Protein AF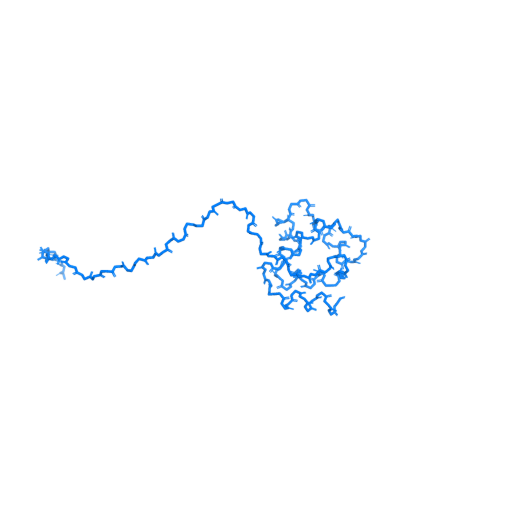-M0HX89-F1 (afdb_monomer)

Secondary structure (DSSP, 8-state):
-----------------------------S--PPPPPS--TTT--HHHHHHHHHHTT--HHHHHHHSTT--HHHHHHHHTTSSPPPHHHHHHHHHHHHTTS-HHHHHHHHH--

Sequence (113 aa):
MTAVSGKEKRSVAGPPTLITGDRKAVPMSEQGGDPLPDVDIADVSPMAWRLLRVAAGYNQRAVERAVDDLMQAHISMLESGSRGLSRSRRRALLALYAAELDDEQVRTLVEQF

Structure (mmCIF, N/CA/C/O backbone):
data_AF-M0HX89-F1
#
_entry.id   AF-M0HX89-F1
#
loop_
_atom_site.group_PDB
_atom_site.id
_atom_site.type_symbol
_atom_site.label_atom_id
_atom_site.label_alt_id
_atom_site.label_comp_id
_atom_site.label_asym_id
_atom_site.label_entity_id
_atom_site.label_seq_id
_atom_site.pdbx_PDB_ins_code
_atom_site.Cartn_x
_atom_site.Cartn_y
_atom_site.Cartn_z
_atom_site.occupancy
_atom_site.B_iso_or_equiv
_atom_site.auth_seq_id
_atom_site.auth_comp_id
_atom_site.auth_asym_id
_atom_site.auth_atom_id
_atom_site.pdbx_PDB_model_num
ATOM 1 N N . MET A 1 1 ? 4.461 -36.144 58.535 1.00 37.16 1 MET A N 1
ATOM 2 C CA . MET A 1 1 ? 4.883 -37.429 57.935 1.00 37.16 1 MET A CA 1
ATOM 3 C C . MET A 1 1 ? 3.613 -38.136 57.468 1.00 37.16 1 MET A C 1
ATOM 5 O O . MET A 1 1 ? 2.807 -38.468 58.317 1.00 37.16 1 MET A O 1
ATOM 9 N N . THR A 1 2 ? 3.186 -37.972 56.214 1.00 37.66 2 THR A N 1
ATOM 10 C CA . THR A 1 2 ? 3.556 -38.747 55.002 1.00 37.66 2 THR A CA 1
ATOM 11 C C . THR A 1 2 ? 2.560 -39.884 54.723 1.00 37.66 2 THR A C 1
ATOM 13 O O . THR A 1 2 ? 2.635 -40.894 55.402 1.00 37.66 2 THR A O 1
ATOM 16 N N . ALA A 1 3 ? 1.715 -39.661 53.694 1.00 43.88 3 ALA A N 1
ATOM 17 C CA . ALA A 1 3 ? 1.209 -40.568 52.633 1.00 43.88 3 ALA A CA 1
ATOM 18 C C . ALA A 1 3 ? 0.519 -41.914 53.038 1.00 43.88 3 ALA A C 1
ATOM 20 O O . ALA A 1 3 ? 0.725 -42.412 54.12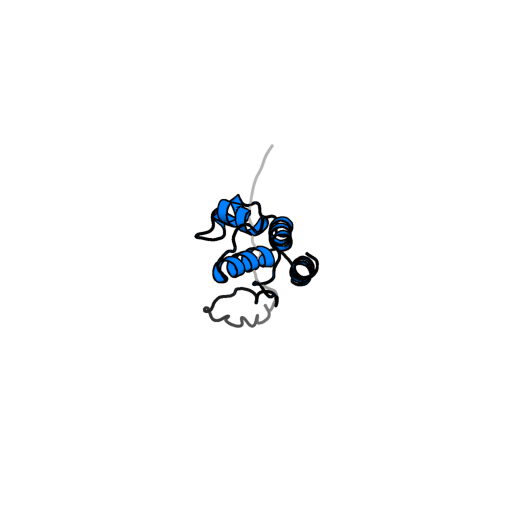6 1.00 43.88 3 ALA A O 1
ATOM 21 N N . VAL A 1 4 ? -0.319 -42.614 52.256 1.00 42.03 4 VAL A N 1
ATOM 22 C CA . VAL A 1 4 ? -0.641 -42.606 50.820 1.00 42.03 4 VAL A CA 1
ATOM 23 C C . VAL A 1 4 ? -1.880 -43.509 50.551 1.00 42.03 4 VAL A C 1
ATOM 25 O O . VAL A 1 4 ? -2.089 -44.478 51.268 1.00 42.03 4 VAL A O 1
ATOM 28 N N . SER A 1 5 ? -2.604 -43.212 49.461 1.00 43.97 5 SER A N 1
ATOM 29 C CA . SER A 1 5 ? -3.273 -44.104 48.476 1.00 43.97 5 SER A CA 1
ATOM 30 C C . SER A 1 5 ? -4.340 -45.152 48.853 1.00 43.97 5 SER A C 1
ATOM 32 O O . SER A 1 5 ? -4.112 -46.025 49.683 1.00 43.97 5 SER A O 1
ATOM 34 N N . GLY A 1 6 ? -5.430 -45.196 48.058 1.00 42.75 6 GLY A N 1
ATOM 35 C CA . GLY A 1 6 ? -6.204 -46.439 47.885 1.00 42.75 6 GLY A CA 1
ATOM 36 C C . GLY A 1 6 ? -7.620 -46.417 47.268 1.00 42.75 6 GLY A C 1
ATOM 37 O O . GLY A 1 6 ? -8.528 -46.945 47.886 1.00 42.75 6 GLY A O 1
ATOM 38 N N . LYS A 1 7 ? -7.783 -45.896 46.039 1.00 45.44 7 LYS A N 1
ATOM 39 C CA . LYS A 1 7 ? -8.591 -4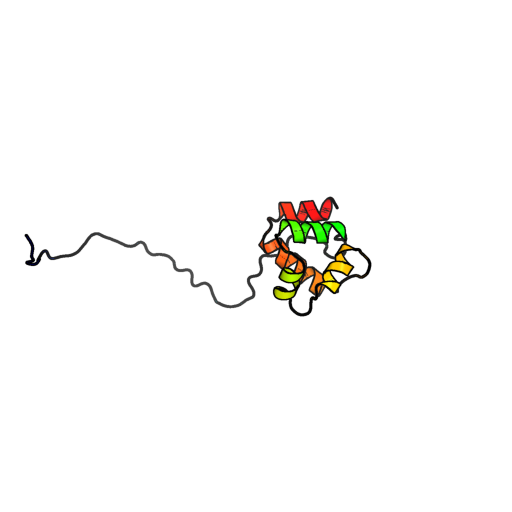6.459 44.916 1.00 45.44 7 LYS A CA 1
ATOM 40 C C . LYS A 1 7 ? -10.128 -46.701 45.044 1.00 45.44 7 LYS A C 1
ATOM 42 O O . LYS A 1 7 ? -10.576 -47.722 45.542 1.00 45.44 7 LYS A O 1
ATOM 47 N N . GLU A 1 8 ? -10.889 -45.777 44.433 1.00 39.84 8 GLU A N 1
ATOM 48 C CA . GLU A 1 8 ? -11.864 -45.942 43.318 1.00 39.84 8 GLU A CA 1
ATOM 49 C C . GLU A 1 8 ? -12.844 -47.137 43.303 1.00 39.84 8 GLU A C 1
ATOM 51 O O . GLU A 1 8 ? -12.381 -48.268 43.352 1.00 39.84 8 GLU A O 1
ATOM 56 N N . LYS A 1 9 ? -14.162 -46.885 43.102 1.00 43.53 9 LYS A N 1
ATOM 57 C CA . LYS A 1 9 ? -14.999 -47.276 41.922 1.00 43.53 9 LYS A CA 1
ATOM 58 C C . LYS A 1 9 ? -16.398 -46.627 41.995 1.00 43.53 9 LYS A C 1
ATOM 60 O O . LYS A 1 9 ? -17.181 -46.951 42.881 1.00 43.53 9 LYS A O 1
ATOM 65 N N . ARG A 1 10 ? -16.761 -45.781 41.022 1.00 42.31 10 ARG A N 1
ATOM 66 C CA . ARG A 1 10 ? -18.168 -45.516 40.653 1.00 42.31 10 ARG A CA 1
ATOM 67 C C . ARG A 1 10 ? -18.309 -45.523 39.124 1.00 42.31 10 ARG A C 1
ATOM 69 O O . ARG A 1 10 ? -17.825 -44.629 38.444 1.00 42.31 10 ARG A O 1
ATOM 76 N N . SER A 1 11 ? -18.928 -46.592 38.624 1.00 40.50 11 SER A N 1
ATOM 77 C CA . SER A 1 11 ? -19.652 -46.702 37.341 1.00 40.50 11 SER A CA 1
ATOM 78 C C . SER A 1 11 ? -20.913 -45.815 37.389 1.00 40.50 11 SER A C 1
ATOM 80 O O . SER A 1 11 ? -21.374 -45.533 38.489 1.00 40.50 11 SER A O 1
ATOM 82 N N . VAL A 1 12 ? -21.575 -45.349 36.328 1.00 48.56 12 VAL A N 1
ATOM 83 C CA . VAL A 1 12 ? -21.529 -45.532 34.866 1.00 48.56 12 VAL A CA 1
ATOM 84 C C . VAL A 1 12 ? -22.283 -44.333 34.239 1.00 48.56 12 VAL A C 1
ATOM 86 O O . VAL A 1 12 ? -23.079 -43.682 34.914 1.00 48.56 12 VAL A O 1
ATOM 89 N N . ALA A 1 13 ? -21.987 -44.058 32.967 1.00 42.06 13 ALA A N 1
ATOM 90 C CA . ALA A 1 13 ? -22.572 -43.090 32.027 1.00 42.06 13 ALA A CA 1
ATOM 91 C C . ALA A 1 13 ? -24.117 -42.966 32.037 1.00 42.06 13 ALA A C 1
ATOM 93 O O . ALA A 1 13 ? -24.807 -43.928 32.349 1.00 42.06 13 ALA A O 1
ATOM 94 N N . GLY A 1 14 ? -24.740 -41.852 31.631 1.00 44.22 14 GLY A N 1
ATOM 95 C CA . GLY A 1 14 ? -24.258 -40.574 31.085 1.00 44.22 14 GLY A CA 1
ATOM 96 C C . GLY A 1 14 ? -25.443 -39.600 30.862 1.00 44.22 14 GLY A C 1
ATOM 97 O O . GLY A 1 14 ? -26.589 -40.019 31.019 1.00 44.22 14 GLY A O 1
ATOM 98 N N . PRO A 1 15 ? -25.210 -38.317 30.520 1.00 49.44 15 PRO A N 1
ATOM 99 C CA . PRO A 1 15 ? -26.255 -37.392 30.062 1.00 49.44 15 PRO A CA 1
ATOM 100 C C . PRO A 1 15 ? -25.985 -36.936 28.596 1.00 49.44 15 PRO A C 1
ATOM 102 O O . PRO A 1 15 ? -24.982 -37.350 28.011 1.00 49.44 15 PRO A O 1
ATOM 105 N N . PRO A 1 16 ? -26.900 -36.205 27.926 1.00 46.62 16 PRO A N 1
ATOM 106 C CA . PRO A 1 16 ? -27.455 -36.631 26.643 1.00 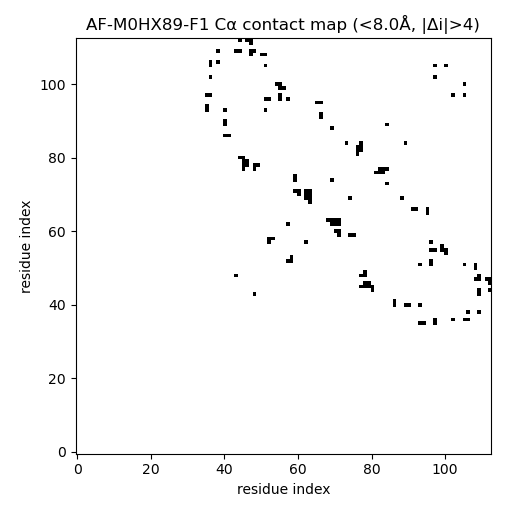46.62 16 PRO A CA 1
ATOM 107 C C . PRO A 1 16 ? -26.937 -35.839 25.432 1.00 46.62 16 PRO A C 1
ATOM 109 O O . PRO A 1 16 ? -26.354 -34.769 25.559 1.00 46.62 16 PRO A O 1
ATOM 112 N N . THR A 1 17 ? -27.245 -36.387 24.254 1.00 48.16 17 THR A N 1
ATOM 113 C CA . THR A 1 17 ? -27.522 -35.692 22.985 1.00 48.16 17 THR A CA 1
ATOM 114 C C . THR A 1 17 ? -26.574 -34.552 22.603 1.00 48.16 17 THR A C 1
ATOM 116 O O . THR A 1 17 ? -26.845 -33.378 22.850 1.00 48.16 17 THR A O 1
ATOM 119 N N . LEU A 1 18 ? -25.515 -34.896 21.864 1.00 42.53 18 LEU A N 1
ATOM 120 C CA . LEU A 1 18 ? -24.870 -33.935 20.977 1.00 42.53 18 LEU A CA 1
ATOM 121 C C . LEU A 1 18 ? -25.733 -33.761 19.729 1.00 42.53 18 LEU A C 1
ATOM 123 O O . LEU A 1 18 ? -26.010 -34.703 18.986 1.00 42.53 18 LEU A O 1
ATOM 127 N N . ILE A 1 19 ? -26.169 -32.518 19.569 1.00 49.00 19 ILE A N 1
ATOM 128 C CA . ILE A 1 19 ? -26.844 -31.956 18.414 1.00 49.00 19 ILE A CA 1
ATOM 129 C C . ILE A 1 19 ? -26.123 -32.391 17.130 1.00 49.00 19 ILE A C 1
ATOM 131 O O . ILE A 1 19 ? -24.892 -32.396 17.056 1.00 49.00 19 ILE A O 1
ATOM 135 N N . THR A 1 20 ? -26.907 -32.778 16.126 1.00 45.50 20 THR A N 1
ATOM 136 C CA . THR A 1 20 ? -26.450 -32.923 14.744 1.00 45.50 20 THR A CA 1
ATOM 137 C C . THR A 1 20 ? -25.811 -31.599 14.336 1.00 45.50 20 THR A C 1
ATOM 139 O O . THR A 1 20 ? -26.483 -30.604 14.084 1.00 45.50 20 THR A O 1
ATOM 142 N N . GLY A 1 21 ? -24.481 -31.566 14.367 1.00 44.72 21 GLY A N 1
ATOM 143 C CA . GLY A 1 21 ? -23.710 -30.592 13.626 1.00 44.72 21 GLY A CA 1
ATOM 144 C C . GLY A 1 21 ? -23.819 -31.009 12.176 1.00 44.72 21 GLY A C 1
ATOM 145 O O . GLY A 1 21 ? -23.184 -31.984 11.771 1.00 44.72 21 GLY A O 1
ATOM 146 N N . ASP A 1 22 ? -24.659 -30.297 11.436 1.00 49.00 22 ASP A N 1
ATOM 147 C CA . ASP A 1 22 ? -24.673 -30.280 9.983 1.00 49.00 22 ASP A CA 1
ATOM 148 C C . ASP A 1 22 ? -23.270 -29.854 9.524 1.00 49.00 22 ASP A C 1
ATOM 150 O O . ASP A 1 22 ? -22.941 -28.678 9.366 1.00 49.00 22 ASP A O 1
ATOM 154 N N . ARG A 1 23 ? -22.358 -30.828 9.440 1.00 52.81 23 ARG A N 1
ATOM 155 C CA . ARG A 1 23 ? -21.067 -30.658 8.792 1.00 52.81 23 ARG A CA 1
ATOM 156 C C . ARG A 1 23 ? -21.370 -30.638 7.311 1.00 52.81 23 ARG A C 1
ATOM 158 O O . ARG A 1 23 ? -21.229 -31.648 6.624 1.00 52.81 23 ARG A O 1
ATOM 165 N N . LYS A 1 24 ? -21.784 -29.463 6.841 1.00 45.97 24 LYS A N 1
ATOM 166 C CA . LYS A 1 24 ? -21.669 -29.059 5.449 1.00 45.97 24 LYS A CA 1
ATOM 167 C C . LYS A 1 24 ? -20.229 -29.368 5.053 1.00 45.97 24 LYS A C 1
ATOM 169 O O . LYS A 1 24 ? -19.295 -28.691 5.478 1.00 45.97 24 LYS A O 1
ATOM 174 N N . ALA A 1 25 ? -20.055 -30.468 4.328 1.00 42.06 25 ALA A N 1
ATOM 175 C CA . ALA A 1 25 ? -18.803 -30.806 3.692 1.00 42.06 25 ALA A CA 1
ATOM 176 C C . ALA A 1 25 ? -18.435 -29.604 2.820 1.00 42.06 25 ALA A C 1
ATOM 178 O O . ALA A 1 25 ? -19.133 -29.298 1.852 1.00 42.06 25 ALA A O 1
ATOM 179 N N . VAL A 1 26 ? -17.408 -28.865 3.230 1.00 45.22 26 VAL A N 1
ATOM 180 C CA . VAL A 1 26 ? -16.811 -27.828 2.398 1.00 45.22 26 VAL A CA 1
ATOM 181 C C . VAL A 1 26 ? -16.029 -28.586 1.330 1.00 45.22 26 VAL A C 1
ATOM 183 O O . VAL A 1 26 ? -15.101 -29.318 1.689 1.00 45.22 26 VAL A O 1
ATOM 186 N N . PRO A 1 27 ? -16.413 -28.515 0.044 1.00 44.16 27 PRO A N 1
ATOM 187 C CA . PRO A 1 27 ? -15.596 -29.106 -0.994 1.00 44.16 27 PRO A CA 1
ATOM 188 C C . PRO A 1 27 ? -14.269 -28.347 -1.037 1.00 44.16 27 PRO A C 1
ATOM 190 O O . PRO A 1 27 ? -14.229 -27.121 -1.116 1.00 44.16 27 PRO A O 1
ATOM 193 N N . MET A 1 28 ? -13.180 -29.101 -0.932 1.00 46.69 28 MET A N 1
ATOM 194 C CA . MET A 1 28 ? -11.845 -28.632 -1.271 1.00 46.69 28 MET A CA 1
ATOM 195 C C . MET A 1 28 ? -11.786 -28.310 -2.771 1.00 46.69 28 MET A C 1
ATOM 197 O O . MET A 1 28 ? -12.301 -29.090 -3.576 1.00 46.69 28 MET A O 1
ATOM 201 N N . SER A 1 29 ? -11.046 -27.245 -3.110 1.00 52.59 29 SER A N 1
ATOM 202 C CA . SER A 1 29 ? -10.870 -26.592 -4.431 1.00 52.59 29 SER A CA 1
ATOM 203 C C . SER A 1 29 ? -11.974 -25.553 -4.678 1.00 52.59 29 SER A C 1
ATOM 205 O O . SER A 1 29 ? -13.136 -25.918 -4.754 1.00 52.59 29 SER A O 1
ATOM 207 N N . GLU A 1 30 ? -11.727 -24.242 -4.731 1.00 46.22 30 GLU A N 1
ATOM 208 C CA . GLU A 1 30 ? -10.659 -23.498 -5.410 1.00 46.22 30 GLU A CA 1
ATOM 209 C C . GLU A 1 30 ? -10.363 -22.174 -4.663 1.00 46.22 30 GLU A C 1
ATOM 211 O O . GLU A 1 30 ? -11.277 -21.565 -4.122 1.00 46.22 30 GLU A O 1
ATOM 216 N N . GLN A 1 31 ? -9.093 -21.746 -4.614 1.00 51.09 31 GLN A N 1
ATOM 217 C CA . GLN A 1 31 ? -8.627 -20.374 -4.314 1.00 51.09 31 GLN A CA 1
ATOM 218 C C . GLN A 1 31 ? -9.542 -19.482 -3.442 1.00 51.09 31 GLN A C 1
ATOM 220 O O . GLN A 1 31 ? -10.212 -18.577 -3.931 1.00 51.09 31 GLN A O 1
ATOM 225 N N . GLY A 1 32 ? -9.495 -19.682 -2.124 1.00 41.56 32 GLY A N 1
ATOM 226 C CA . GLY A 1 32 ? -10.028 -18.726 -1.153 1.00 41.56 32 GLY A CA 1
ATOM 227 C C . GLY A 1 32 ? -9.059 -17.563 -0.951 1.00 41.56 32 GLY A C 1
ATOM 228 O O . GLY A 1 32 ? -8.265 -17.583 -0.018 1.00 41.56 32 GLY A O 1
ATOM 229 N N . GLY A 1 33 ? -9.086 -16.583 -1.849 1.00 50.00 33 GLY A N 1
ATOM 230 C CA . GLY A 1 33 ? -8.720 -15.216 -1.495 1.00 50.00 33 GLY A CA 1
ATOM 231 C C . GLY A 1 33 ? -10.022 -14.445 -1.379 1.00 50.00 33 GLY A C 1
ATOM 232 O O . GLY A 1 33 ? -10.816 -14.507 -2.321 1.00 50.00 33 GLY A O 1
ATOM 233 N N . ASP A 1 34 ? -10.266 -13.775 -0.252 1.00 57.62 34 ASP A N 1
ATOM 234 C CA . ASP A 1 34 ? -11.376 -12.825 -0.156 1.00 57.62 34 ASP A CA 1
ATOM 235 C C . ASP A 1 34 ? -11.377 -11.921 -1.402 1.00 57.62 34 ASP A C 1
ATOM 237 O O . ASP A 1 34 ? -10.297 -11.548 -1.894 1.00 57.62 34 ASP A O 1
ATOM 241 N N . PRO A 1 35 ? -12.554 -11.632 -1.992 1.00 62.91 35 PRO A N 1
ATOM 242 C CA . PRO A 1 35 ? -12.619 -10.741 -3.134 1.00 62.91 35 PRO A CA 1
ATOM 243 C C . PRO A 1 35 ? -11.969 -9.422 -2.728 1.00 62.91 35 PRO A C 1
ATOM 245 O O . PRO A 1 35 ? -12.391 -8.788 -1.768 1.00 62.91 35 PRO A O 1
ATOM 248 N N . LEU A 1 36 ? -10.908 -9.040 -3.447 1.00 66.81 36 LEU A N 1
ATOM 249 C CA . LEU A 1 36 ? -10.247 -7.767 -3.192 1.00 66.81 36 LEU A CA 1
ATOM 250 C C . LEU A 1 36 ? -11.281 -6.644 -3.240 1.00 66.81 36 LEU A C 1
ATOM 252 O O . LEU A 1 36 ? -12.158 -6.698 -4.113 1.00 66.81 36 LEU A O 1
ATOM 256 N N . PRO A 1 37 ? -11.149 -5.628 -2.374 1.00 72.62 37 PRO A N 1
ATOM 257 C CA . PRO A 1 37 ? -12.023 -4.472 -2.425 1.00 72.62 37 PRO A CA 1
ATOM 258 C C . PRO A 1 37 ? -12.017 -3.893 -3.843 1.00 72.62 37 PRO A C 1
ATOM 260 O O . PRO A 1 37 ? -10.983 -3.901 -4.524 1.00 72.62 37 PRO A O 1
ATOM 263 N N . ASP A 1 38 ? -13.189 -3.439 -4.295 1.00 76.56 38 ASP A N 1
ATOM 264 C CA . ASP A 1 38 ? -13.398 -2.878 -5.633 1.00 76.56 38 ASP A CA 1
ATOM 265 C C . ASP A 1 38 ? -12.637 -1.555 -5.771 1.00 76.56 38 ASP A C 1
ATOM 267 O O . ASP A 1 38 ? -13.141 -0.471 -5.485 1.00 76.56 38 ASP A O 1
ATOM 271 N N . VAL A 1 39 ? -11.357 -1.682 -6.105 1.00 81.88 39 VAL A N 1
ATOM 272 C CA . VAL A 1 39 ? -10.375 -0.610 -6.170 1.00 81.88 39 V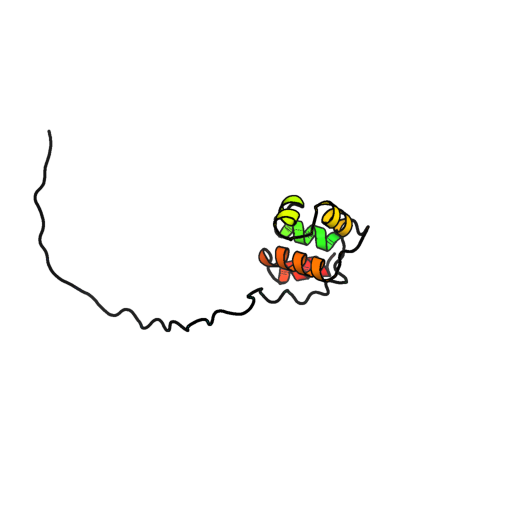AL A CA 1
ATOM 273 C C . VAL A 1 39 ? -9.715 -0.647 -7.538 1.00 81.88 39 VAL A C 1
ATOM 275 O O . VAL A 1 39 ? -9.170 -1.681 -7.952 1.00 81.88 39 VAL A O 1
ATOM 278 N N . ASP A 1 40 ? -9.673 0.501 -8.218 1.00 84.56 40 ASP A N 1
ATOM 279 C CA . ASP A 1 40 ? -8.866 0.625 -9.426 1.00 84.56 40 ASP A CA 1
ATOM 280 C C . ASP A 1 40 ? -7.371 0.728 -9.089 1.00 84.56 40 ASP A C 1
ATOM 282 O O . ASP A 1 40 ? -6.794 1.787 -8.857 1.00 84.56 40 ASP A O 1
ATOM 286 N N . ILE A 1 41 ? -6.719 -0.432 -9.100 1.00 88.12 41 ILE A N 1
ATOM 287 C CA . ILE A 1 41 ? -5.290 -0.617 -8.815 1.00 88.12 41 ILE A CA 1
ATOM 288 C C . ILE A 1 41 ? -4.381 0.180 -9.784 1.00 88.12 41 ILE A C 1
ATOM 290 O O . ILE A 1 41 ? -3.186 0.372 -9.515 1.00 88.12 41 ILE A O 1
ATOM 294 N N . ALA A 1 42 ? -4.893 0.597 -10.948 1.00 85.62 42 ALA A N 1
ATOM 295 C CA . ALA A 1 42 ? -4.127 1.406 -11.893 1.00 85.62 42 ALA A CA 1
ATOM 296 C C . ALA A 1 42 ? -3.855 2.819 -11.355 1.00 85.62 42 ALA A C 1
ATOM 298 O O . ALA A 1 42 ? -2.744 3.317 -11.571 1.00 85.62 42 ALA A O 1
ATOM 299 N N . ASP A 1 43 ? -4.807 3.365 -10.596 1.00 86.19 43 ASP A N 1
ATOM 300 C CA . ASP A 1 43 ? -4.859 4.771 -10.183 1.00 86.19 43 ASP A CA 1
ATOM 301 C C . ASP A 1 43 ? -4.444 5.000 -8.722 1.00 86.19 43 ASP A C 1
ATOM 303 O O . ASP A 1 43 ? -4.317 6.141 -8.285 1.00 86.19 43 ASP A O 1
ATOM 307 N N . VAL A 1 44 ? -4.150 3.929 -7.976 1.00 94.38 44 VAL A N 1
ATOM 308 C CA . VAL A 1 44 ? -3.630 4.027 -6.603 1.00 94.38 44 VAL A CA 1
ATOM 309 C C . VAL A 1 44 ? -2.318 4.814 -6.596 1.00 94.38 44 VAL A C 1
ATOM 311 O O . VAL A 1 44 ? -1.318 4.392 -7.198 1.00 94.38 44 VAL A O 1
ATOM 314 N N . SER A 1 45 ? -2.312 5.937 -5.878 1.00 95.31 45 SER A N 1
ATOM 315 C CA . SER A 1 45 ? -1.172 6.845 -5.825 1.00 95.31 45 SER A CA 1
ATOM 316 C C . SER A 1 45 ? 0.033 6.228 -5.091 1.00 95.31 45 SER A C 1
ATOM 318 O O . SER A 1 45 ? -0.115 5.322 -4.262 1.00 95.31 45 SER A O 1
ATOM 320 N N . PRO A 1 46 ? 1.263 6.719 -5.337 1.00 96.38 46 PRO A N 1
ATOM 321 C CA . PRO A 1 46 ? 2.445 6.288 -4.586 1.00 96.38 46 PRO A CA 1
ATOM 322 C C . PRO A 1 46 ? 2.300 6.456 -3.065 1.00 96.38 46 PRO A C 1
ATOM 324 O O . PRO A 1 46 ? 2.803 5.632 -2.296 1.00 96.38 46 PRO A O 1
ATOM 327 N N . MET A 1 47 ? 1.589 7.502 -2.626 1.00 97.44 47 MET A N 1
ATOM 328 C CA . MET A 1 47 ? 1.327 7.743 -1.208 1.00 97.44 47 MET A CA 1
ATOM 329 C C . MET A 1 47 ? 0.336 6.721 -0.654 1.00 97.44 47 MET A C 1
ATOM 331 O O . MET A 1 47 ? 0.620 6.119 0.382 1.00 97.44 47 MET A O 1
ATOM 335 N N . ALA A 1 48 ? -0.767 6.465 -1.361 1.00 97.19 48 ALA A N 1
ATOM 336 C CA . ALA A 1 48 ? -1.734 5.443 -0.976 1.00 97.19 48 ALA A CA 1
ATOM 337 C C . ALA A 1 48 ? -1.064 4.066 -0.822 1.00 97.19 48 ALA A C 1
ATOM 339 O O . ALA A 1 48 ? -1.258 3.399 0.193 1.00 97.19 48 ALA A O 1
ATOM 340 N N . TRP A 1 49 ? -0.167 3.676 -1.740 1.00 97.44 49 TRP A N 1
ATOM 341 C CA . TRP A 1 49 ? 0.616 2.435 -1.609 1.00 97.44 49 TRP A CA 1
ATOM 342 C C . TRP A 1 49 ? 1.451 2.369 -0.330 1.00 97.44 49 TRP A C 1
ATOM 344 O O . TRP A 1 49 ? 1.504 1.325 0.327 1.00 97.44 49 TRP A O 1
ATOM 354 N N . ARG A 1 50 ? 2.105 3.476 0.037 1.00 97.62 50 ARG A N 1
ATOM 355 C CA . ARG A 1 50 ? 2.877 3.559 1.280 1.00 97.62 50 ARG A CA 1
ATOM 356 C C . ARG A 1 50 ? 1.970 3.437 2.501 1.00 97.62 50 ARG A C 1
ATOM 358 O O . ARG A 1 50 ? 2.325 2.722 3.437 1.00 97.62 50 ARG A O 1
ATOM 365 N N . LEU A 1 51 ? 0.838 4.138 2.504 1.00 98.12 51 LEU A N 1
ATOM 366 C CA . LEU A 1 51 ? -0.093 4.145 3.629 1.00 98.12 51 LEU A CA 1
ATOM 367 C C . LEU A 1 51 ? -0.746 2.780 3.827 1.00 98.12 51 LEU A C 1
ATOM 369 O O . LEU A 1 51 ? -0.738 2.292 4.950 1.00 98.12 51 LEU A O 1
ATOM 373 N N . LEU A 1 52 ? -1.198 2.124 2.754 1.00 97.94 52 LEU A N 1
ATOM 374 C CA . LEU A 1 52 ? -1.717 0.753 2.796 1.00 97.94 52 LEU A CA 1
ATOM 375 C C . LEU A 1 52 ? -0.705 -0.202 3.435 1.00 97.94 52 LEU A C 1
ATOM 377 O O . LEU A 1 52 ? -1.042 -0.932 4.363 1.00 97.94 52 LEU A O 1
ATOM 381 N N . ARG A 1 53 ? 0.562 -0.146 3.003 1.00 97.81 53 ARG A N 1
ATOM 382 C CA . ARG A 1 53 ? 1.620 -0.993 3.568 1.00 97.81 53 ARG A CA 1
ATOM 383 C C . ARG A 1 53 ? 1.817 -0.746 5.066 1.00 97.81 53 ARG A C 1
ATOM 385 O O . ARG A 1 53 ? 1.972 -1.696 5.830 1.00 97.81 53 ARG A O 1
ATOM 392 N N . VAL A 1 54 ? 1.891 0.522 5.475 1.00 98.06 54 VAL A N 1
ATOM 393 C CA . VAL A 1 54 ? 2.138 0.901 6.876 1.00 98.06 54 VAL A CA 1
ATOM 394 C C . VAL A 1 54 ? 0.941 0.560 7.760 1.00 98.06 54 VAL A C 1
ATOM 396 O O . VAL A 1 54 ? 1.145 0.023 8.845 1.00 98.06 54 VAL A O 1
ATOM 399 N N . ALA A 1 55 ? -0.280 0.828 7.296 1.00 97.81 55 ALA A N 1
ATOM 400 C CA . ALA A 1 55 ? -1.512 0.497 8.005 1.00 97.81 55 ALA A CA 1
ATOM 401 C C . ALA A 1 55 ? -1.653 -1.018 8.198 1.00 97.81 55 ALA A C 1
ATOM 403 O O . ALA A 1 55 ? -1.964 -1.460 9.297 1.00 97.81 55 ALA A O 1
ATOM 404 N N . ALA A 1 56 ? -1.306 -1.808 7.176 1.00 97.75 56 ALA A N 1
ATOM 405 C CA . ALA A 1 56 ? -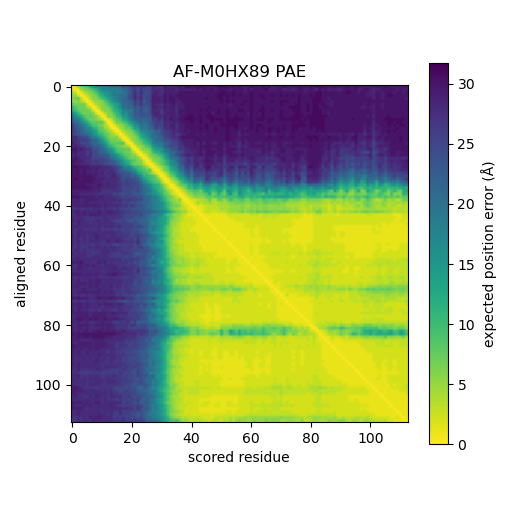1.255 -3.268 7.252 1.00 97.75 56 ALA A CA 1
ATOM 406 C C . ALA A 1 56 ? -0.073 -3.807 8.094 1.00 97.75 56 ALA A C 1
ATOM 408 O O . ALA A 1 56 ? 0.157 -5.009 8.152 1.00 97.75 56 ALA A O 1
ATOM 409 N N . GLY A 1 57 ? 0.740 -2.942 8.714 1.00 97.62 57 GLY A N 1
ATOM 410 C CA . GLY A 1 57 ? 1.831 -3.347 9.608 1.00 97.62 57 GLY A CA 1
ATOM 411 C C . GLY A 1 57 ? 3.086 -3.889 8.912 1.00 97.62 57 GLY A C 1
ATOM 412 O O . GLY A 1 57 ? 4.016 -4.353 9.578 1.00 97.62 57 GLY A O 1
ATOM 413 N N . TYR A 1 58 ? 3.177 -3.801 7.583 1.00 97.38 58 TYR A N 1
ATOM 414 C CA . TYR A 1 58 ? 4.319 -4.316 6.835 1.00 97.38 58 TYR A CA 1
ATOM 415 C C . TYR A 1 58 ? 5.451 -3.285 6.735 1.00 97.38 58 TYR A C 1
ATOM 417 O O . TYR A 1 58 ? 5.279 -2.132 6.337 1.00 97.38 58 TYR A O 1
ATOM 425 N N . ASN A 1 59 ? 6.682 -3.722 6.994 1.00 95.19 59 ASN A N 1
ATOM 426 C CA . ASN A 1 59 ? 7.872 -3.034 6.485 1.00 95.19 59 ASN A CA 1
ATOM 427 C C . ASN A 1 59 ? 8.270 -3.617 5.114 1.00 95.19 59 ASN A C 1
ATOM 429 O O . ASN A 1 59 ? 7.850 -4.714 4.755 1.00 95.19 59 ASN A O 1
ATOM 433 N N . GLN A 1 60 ? 9.118 -2.924 4.347 1.00 93.06 60 GLN A N 1
ATOM 434 C CA . GLN A 1 60 ? 9.496 -3.374 2.995 1.00 93.06 60 GLN A CA 1
ATOM 435 C C . GLN A 1 60 ? 10.145 -4.771 2.971 1.00 93.06 60 GLN A C 1
ATOM 437 O O . GLN A 1 60 ? 9.996 -5.500 1.998 1.00 93.06 60 GLN A O 1
ATOM 442 N N . ARG A 1 61 ? 10.861 -5.165 4.037 1.00 92.56 61 ARG A N 1
ATOM 443 C CA . ARG A 1 61 ? 11.504 -6.490 4.127 1.00 92.56 61 ARG A CA 1
ATOM 444 C C . ARG A 1 61 ? 10.478 -7.597 4.349 1.00 92.56 61 ARG A C 1
ATOM 446 O O . ARG A 1 61 ? 10.662 -8.705 3.863 1.00 92.56 61 ARG A O 1
ATOM 453 N N . ALA A 1 62 ? 9.427 -7.302 5.108 1.00 95.00 62 ALA A N 1
ATOM 454 C CA . ALA A 1 62 ? 8.314 -8.214 5.315 1.00 95.00 62 ALA A CA 1
ATOM 455 C C . ALA A 1 62 ? 7.558 -8.451 4.000 1.00 95.00 62 ALA A C 1
ATOM 457 O O . ALA A 1 62 ? 7.252 -9.595 3.690 1.00 95.00 62 ALA A O 1
ATOM 458 N N . VAL A 1 63 ? 7.366 -7.406 3.186 1.00 95.19 63 VAL A N 1
ATOM 459 C CA . VAL A 1 63 ? 6.741 -7.530 1.857 1.00 95.19 63 VAL A CA 1
ATOM 460 C C . VAL A 1 63 ? 7.554 -8.425 0.922 1.00 95.19 63 VAL A C 1
ATOM 462 O O . VAL A 1 63 ? 6.987 -9.321 0.310 1.00 95.19 63 VAL A O 1
ATOM 465 N N . GLU A 1 64 ? 8.876 -8.239 0.855 1.00 94.31 64 GLU A N 1
ATOM 466 C CA . GLU A 1 64 ? 9.760 -9.090 0.034 1.00 94.31 64 GLU A CA 1
ATOM 467 C C . GLU A 1 64 ? 9.689 -10.575 0.419 1.00 94.31 64 GLU A C 1
ATOM 469 O O . GLU A 1 64 ? 9.838 -11.447 -0.427 1.00 94.31 64 GLU A O 1
ATOM 474 N N . ARG A 1 65 ? 9.440 -10.882 1.695 1.00 93.56 65 ARG A N 1
ATOM 475 C CA . ARG A 1 65 ? 9.270 -12.268 2.156 1.00 93.56 65 ARG A CA 1
ATOM 476 C C . ARG A 1 65 ? 7.880 -12.836 1.887 1.00 93.56 65 ARG A C 1
ATOM 478 O O . ARG A 1 65 ? 7.729 -14.051 1.920 1.00 93.56 65 ARG A O 1
ATOM 485 N N . ALA A 1 66 ? 6.882 -11.974 1.721 1.00 93.62 66 ALA A N 1
ATOM 486 C CA . ALA A 1 66 ? 5.483 -12.361 1.593 1.00 93.62 66 ALA A CA 1
ATOM 487 C C . ALA A 1 66 ? 5.017 -12.444 0.133 1.00 93.62 66 ALA A C 1
ATOM 489 O O . ALA A 1 66 ? 4.061 -13.156 -0.156 1.00 93.62 66 ALA A O 1
ATOM 490 N N . VAL A 1 67 ? 5.671 -11.721 -0.781 1.00 92.75 67 VAL A N 1
ATOM 491 C CA . VAL A 1 67 ? 5.325 -11.713 -2.205 1.00 92.75 67 VAL A CA 1
ATOM 492 C C . VAL A 1 67 ? 6.546 -12.084 -3.029 1.00 92.75 67 VAL A C 1
ATOM 494 O O . VAL A 1 67 ? 7.504 -11.314 -3.118 1.00 92.75 67 VAL A O 1
ATOM 497 N N . ASP A 1 68 ? 6.473 -13.245 -3.673 1.00 88.56 68 ASP A N 1
ATOM 498 C CA . ASP A 1 68 ? 7.514 -13.716 -4.580 1.00 88.56 68 ASP A CA 1
ATOM 499 C C . ASP A 1 68 ? 7.801 -12.690 -5.691 1.00 88.56 68 ASP A C 1
ATOM 501 O O . ASP A 1 68 ? 6.933 -11.927 -6.131 1.00 88.56 68 ASP A O 1
ATOM 505 N N . ASP A 1 69 ? 9.053 -12.659 -6.148 1.00 87.31 69 ASP A N 1
ATOM 506 C CA . ASP A 1 69 ? 9.551 -11.760 -7.197 1.00 87.31 69 ASP A CA 1
ATOM 507 C C . ASP A 1 69 ? 9.410 -10.246 -6.909 1.00 87.31 69 ASP A C 1
ATOM 509 O O . ASP A 1 69 ? 9.594 -9.409 -7.810 1.00 87.31 69 ASP A O 1
ATOM 513 N N . LEU A 1 70 ? 9.120 -9.853 -5.663 1.00 92.31 70 LEU A N 1
ATOM 514 C CA . LEU A 1 70 ? 9.193 -8.469 -5.201 1.00 92.31 70 LEU A CA 1
ATOM 515 C C . LEU A 1 70 ? 10.377 -8.262 -4.262 1.00 92.31 70 LEU A C 1
ATOM 517 O O . LEU A 1 70 ? 10.456 -8.847 -3.196 1.00 92.31 70 LEU A O 1
ATOM 521 N N . MET A 1 71 ? 11.273 -7.352 -4.640 1.00 93.06 71 MET A N 1
ATOM 522 C CA . MET A 1 71 ? 12.362 -6.895 -3.779 1.00 93.06 71 MET A CA 1
ATOM 523 C C . MET A 1 71 ? 12.013 -5.558 -3.131 1.00 93.06 71 MET A C 1
ATOM 525 O O . MET A 1 71 ? 11.221 -4.787 -3.684 1.00 93.06 71 MET A O 1
ATOM 529 N N . GLN A 1 72 ? 12.687 -5.211 -2.031 1.00 93.19 72 GLN A N 1
ATOM 530 C CA . GLN A 1 72 ? 12.522 -3.897 -1.387 1.00 93.19 72 GLN A CA 1
ATOM 531 C C . GLN A 1 72 ? 12.636 -2.719 -2.371 1.00 93.19 72 GLN A C 1
ATOM 533 O O . GLN A 1 72 ? 11.858 -1.768 -2.299 1.00 93.19 72 GLN A O 1
ATOM 538 N N . ALA A 1 73 ? 13.561 -2.794 -3.337 1.00 93.75 73 ALA A N 1
ATOM 539 C CA . ALA A 1 73 ? 13.755 -1.755 -4.350 1.00 93.75 73 ALA A CA 1
ATOM 540 C C . ALA A 1 73 ? 12.498 -1.517 -5.206 1.00 93.75 73 ALA A C 1
ATOM 542 O O . ALA A 1 73 ? 12.194 -0.377 -5.554 1.00 93.75 73 ALA A O 1
ATOM 543 N N . HIS A 1 74 ? 11.739 -2.572 -5.510 1.00 94.69 74 HIS A N 1
ATOM 544 C CA . HIS A 1 74 ? 10.480 -2.460 -6.241 1.00 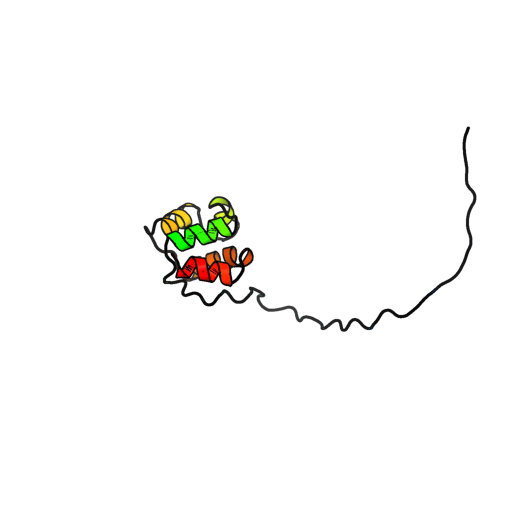94.69 74 HIS A CA 1
ATOM 545 C C . HIS A 1 74 ? 9.424 -1.692 -5.438 1.00 94.69 74 HIS A C 1
ATOM 547 O O . HIS A 1 74 ? 8.734 -0.843 -5.999 1.00 94.69 74 HIS A O 1
ATOM 553 N N . ILE A 1 75 ? 9.336 -1.948 -4.129 1.00 94.00 75 ILE A N 1
ATOM 554 C CA . ILE A 1 75 ? 8.414 -1.243 -3.228 1.00 94.00 75 ILE A CA 1
ATOM 555 C C . ILE A 1 75 ? 8.809 0.227 -3.105 1.00 94.00 75 ILE A C 1
ATOM 557 O O . ILE A 1 75 ? 7.962 1.105 -3.228 1.00 94.00 75 ILE A O 1
ATOM 561 N N . SER A 1 76 ? 10.104 0.502 -2.943 1.00 94.00 76 SER A N 1
ATOM 562 C CA . SER A 1 76 ? 10.621 1.871 -2.886 1.00 94.00 76 SER A CA 1
ATOM 563 C C . SER A 1 76 ? 10.268 2.671 -4.147 1.00 94.00 76 SER A C 1
ATOM 565 O O . SER A 1 76 ? 9.731 3.770 -4.041 1.00 94.00 76 SER A O 1
ATOM 567 N N . MET A 1 77 ? 10.481 2.094 -5.338 1.00 94.50 77 MET A N 1
ATOM 568 C CA . MET A 1 77 ? 10.150 2.744 -6.615 1.00 94.50 77 MET A CA 1
ATOM 569 C C . MET A 1 77 ? 8.647 2.972 -6.820 1.00 94.50 77 MET A C 1
ATOM 571 O O . MET A 1 77 ? 8.269 3.967 -7.442 1.00 94.50 77 MET A O 1
ATOM 575 N N . LEU A 1 78 ? 7.805 2.057 -6.325 1.00 94.75 78 LEU A N 1
ATOM 576 C CA . LEU A 1 78 ? 6.351 2.208 -6.357 1.00 94.75 78 LEU A CA 1
ATOM 577 C C . LEU A 1 78 ? 5.915 3.380 -5.470 1.00 94.75 78 LEU A C 1
ATOM 579 O O . LEU A 1 78 ? 5.190 4.255 -5.930 1.00 94.75 78 LEU A O 1
ATOM 583 N N . GLU A 1 79 ? 6.397 3.420 -4.226 1.00 94.62 79 GLU A N 1
ATOM 584 C CA . GLU A 1 79 ? 6.043 4.449 -3.237 1.00 94.62 79 GLU A CA 1
ATOM 585 C C . GLU A 1 79 ? 6.618 5.833 -3.552 1.00 94.62 79 GLU A C 1
ATOM 587 O O . GLU A 1 79 ? 6.106 6.840 -3.067 1.00 94.62 79 GLU A O 1
ATOM 592 N N . SER A 1 80 ? 7.690 5.909 -4.342 1.00 93.94 80 SER A N 1
ATOM 593 C CA . SER A 1 80 ? 8.242 7.178 -4.821 1.00 93.94 80 SER A CA 1
ATOM 594 C C . SER A 1 80 ? 7.614 7.653 -6.133 1.00 93.94 80 SER A C 1
ATOM 596 O O . SER A 1 80 ? 7.924 8.752 -6.588 1.00 93.94 80 SER A O 1
ATOM 598 N N . GLY A 1 81 ? 6.789 6.824 -6.784 1.00 90.94 81 GLY A N 1
ATOM 599 C CA . GLY A 1 81 ? 6.239 7.100 -8.113 1.00 90.94 81 GLY A CA 1
ATOM 600 C C . GLY A 1 81 ? 7.281 7.077 -9.237 1.00 90.94 81 GLY A C 1
ATOM 601 O O . GLY A 1 81 ? 6.984 7.472 -10.360 1.00 90.94 81 GLY A O 1
ATOM 602 N N . SER A 1 82 ? 8.508 6.620 -8.964 1.00 85.88 82 SER A N 1
ATOM 603 C CA . SER A 1 82 ? 9.609 6.652 -9.936 1.00 85.88 82 SER A CA 1
ATOM 604 C C . SER A 1 82 ? 9.496 5.559 -10.999 1.00 85.88 82 SER A C 1
ATOM 606 O O . SER A 1 82 ? 10.014 5.720 -12.103 1.00 85.88 82 SER A O 1
ATOM 608 N N . ARG A 1 83 ? 8.838 4.435 -10.685 1.00 81.56 83 ARG A N 1
ATOM 609 C CA . ARG A 1 83 ? 8.543 3.380 -11.661 1.00 81.56 83 ARG A CA 1
ATOM 610 C C . ARG A 1 83 ? 7.351 2.542 -11.220 1.00 81.56 83 ARG A C 1
ATOM 612 O O . ARG A 1 83 ? 7.290 2.081 -10.086 1.00 81.56 83 ARG A O 1
ATOM 619 N N . GLY A 1 84 ? 6.433 2.293 -12.148 1.00 78.56 84 GLY A N 1
ATOM 620 C CA . GLY A 1 84 ? 5.273 1.445 -11.895 1.00 78.56 84 GLY A CA 1
ATOM 621 C C . GLY A 1 84 ? 5.613 -0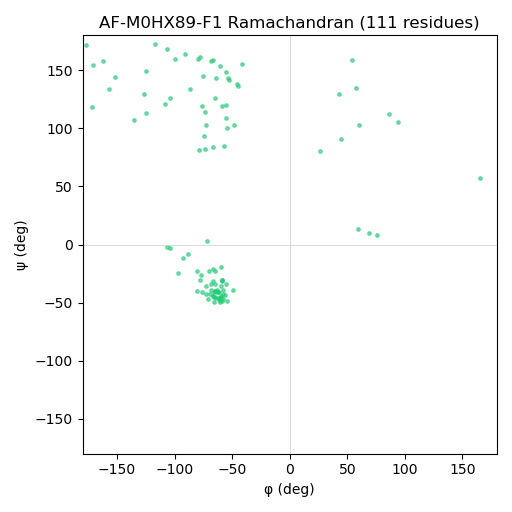.048 -11.863 1.00 78.56 84 GLY A C 1
ATOM 622 O O . GLY A 1 84 ? 6.435 -0.536 -12.639 1.00 78.56 84 GLY A O 1
ATOM 623 N N . LEU A 1 85 ? 4.915 -0.787 -11.001 1.00 90.19 85 LEU A N 1
ATOM 624 C CA . LEU A 1 85 ? 4.840 -2.249 -11.048 1.00 90.19 85 LEU A CA 1
ATOM 625 C C . LEU A 1 85 ? 3.847 -2.730 -12.110 1.00 90.19 85 LEU A C 1
ATOM 627 O O . LEU A 1 85 ? 2.924 -1.995 -12.474 1.00 90.19 85 LEU A O 1
ATOM 631 N N . SER A 1 86 ? 3.995 -3.987 -12.545 1.00 91.56 86 SER A N 1
ATOM 632 C CA . SER A 1 86 ? 2.972 -4.673 -13.339 1.00 91.56 86 SER A CA 1
ATOM 633 C C . SER A 1 86 ? 1.654 -4.774 -12.565 1.00 91.56 86 SER A C 1
ATOM 635 O O . SER A 1 86 ? 1.642 -4.837 -11.333 1.00 91.56 86 SER A O 1
ATOM 637 N N . ARG A 1 87 ? 0.531 -4.852 -13.288 1.00 90.44 87 ARG A N 1
ATOM 638 C CA . ARG A 1 87 ? -0.805 -4.971 -12.681 1.00 90.44 87 ARG A CA 1
ATOM 639 C C . ARG A 1 87 ? -0.930 -6.197 -11.768 1.00 90.44 87 ARG A C 1
ATOM 641 O O . ARG A 1 87 ? -1.510 -6.090 -10.695 1.00 90.44 87 ARG A O 1
ATOM 648 N N . SER A 1 88 ? -0.344 -7.330 -12.161 1.00 90.94 88 SER A N 1
ATOM 649 C CA . SER A 1 88 ? -0.329 -8.562 -11.359 1.00 90.94 88 SER A CA 1
ATOM 650 C C . SER A 1 88 ? 0.364 -8.372 -10.008 1.00 90.94 88 SER A C 1
ATOM 652 O O . SER A 1 88 ? -0.194 -8.742 -8.980 1.00 90.94 88 SER A O 1
ATOM 654 N N . ARG A 1 89 ? 1.533 -7.720 -9.989 1.00 93.25 89 ARG A N 1
ATOM 655 C CA . ARG A 1 89 ? 2.275 -7.445 -8.750 1.00 93.25 89 ARG A CA 1
ATOM 656 C C . ARG A 1 89 ? 1.556 -6.445 -7.854 1.00 93.25 89 ARG A C 1
ATOM 658 O O . ARG A 1 89 ? 1.519 -6.643 -6.647 1.00 93.25 89 ARG A O 1
ATOM 665 N N . ARG A 1 90 ? 0.938 -5.406 -8.426 1.00 94.31 90 ARG A N 1
ATOM 666 C CA . ARG A 1 90 ? 0.112 -4.477 -7.636 1.00 94.31 90 ARG A CA 1
ATOM 667 C C . ARG A 1 90 ? -1.095 -5.180 -7.016 1.00 94.31 90 ARG A C 1
ATOM 669 O O . ARG A 1 90 ? -1.413 -4.927 -5.864 1.00 94.31 90 ARG A O 1
ATOM 676 N N . ARG A 1 91 ? -1.731 -6.100 -7.746 1.00 93.38 91 ARG A N 1
ATOM 677 C CA . ARG A 1 91 ? -2.847 -6.897 -7.221 1.00 93.38 91 ARG A CA 1
ATOM 678 C C . ARG A 1 91 ? -2.412 -7.819 -6.083 1.00 93.38 91 ARG A C 1
ATOM 680 O O . ARG A 1 91 ? -3.122 -7.902 -5.092 1.00 93.38 91 ARG A O 1
ATOM 687 N N . ALA A 1 92 ? -1.239 -8.442 -6.193 1.00 94.00 92 ALA A N 1
ATOM 688 C CA . ALA A 1 92 ? -0.663 -9.238 -5.109 1.00 94.00 92 ALA A CA 1
ATOM 689 C C . ALA A 1 92 ? -0.354 -8.389 -3.861 1.00 94.00 92 ALA A C 1
ATOM 691 O O . ALA A 1 92 ? -0.654 -8.811 -2.751 1.00 94.00 92 ALA A O 1
ATOM 692 N N . LEU A 1 93 ? 0.178 -7.173 -4.035 1.00 95.50 93 LEU A N 1
ATOM 693 C CA . LEU A 1 93 ? 0.401 -6.243 -2.922 1.00 95.50 93 LEU A CA 1
ATOM 694 C C . LEU A 1 93 ? -0.901 -5.796 -2.263 1.00 95.50 93 LEU A C 1
ATOM 696 O O . LEU A 1 93 ? -0.992 -5.804 -1.041 1.00 95.50 93 LEU A O 1
ATOM 700 N N . LEU A 1 94 ? -1.905 -5.424 -3.062 1.00 95.31 94 LEU A N 1
ATOM 701 C CA . LEU A 1 94 ? -3.203 -5.031 -2.524 1.00 95.31 94 LEU A CA 1
ATOM 702 C C . LEU A 1 94 ? -3.840 -6.185 -1.748 1.00 95.31 94 LEU A C 1
ATOM 704 O O . LEU A 1 94 ? -4.356 -5.951 -0.668 1.00 95.31 94 LEU A O 1
ATOM 708 N N . ALA A 1 95 ? -3.742 -7.417 -2.255 1.00 94.62 95 ALA A N 1
ATOM 709 C CA . ALA A 1 95 ? -4.207 -8.607 -1.548 1.00 94.62 95 ALA A CA 1
ATOM 710 C C . ALA A 1 95 ? -3.500 -8.817 -0.211 1.00 94.62 95 ALA A C 1
ATOM 712 O O . ALA A 1 95 ? -4.157 -9.062 0.794 1.00 94.62 95 ALA A O 1
ATOM 713 N N . LEU A 1 96 ? -2.172 -8.680 -0.195 1.00 96.19 96 LEU A N 1
ATOM 714 C CA . LEU A 1 96 ? -1.389 -8.808 1.028 1.00 96.19 96 LEU A CA 1
ATOM 715 C C . LEU A 1 96 ? -1.807 -7.771 2.078 1.00 96.19 96 LEU A C 1
ATOM 717 O O . LEU A 1 96 ? -1.931 -8.105 3.249 1.00 96.19 96 LEU A O 1
ATOM 721 N N . TYR A 1 97 ? -2.003 -6.517 1.670 1.00 97.12 97 TYR A N 1
ATOM 722 C CA . TYR A 1 97 ? -2.350 -5.445 2.603 1.00 97.12 97 TYR A CA 1
ATOM 723 C C . TYR A 1 97 ? -3.815 -5.508 3.038 1.00 97.12 97 TYR A C 1
ATOM 725 O O . TYR A 1 97 ? -4.096 -5.334 4.217 1.00 97.12 97 TYR A O 1
ATOM 733 N N . ALA A 1 98 ? -4.736 -5.797 2.116 1.00 95.56 98 ALA A N 1
ATOM 734 C CA . ALA A 1 98 ? -6.162 -5.930 2.404 1.00 95.56 98 ALA A CA 1
ATOM 735 C C . ALA A 1 98 ? -6.480 -7.136 3.302 1.00 95.56 98 ALA A C 1
ATOM 737 O O . ALA A 1 98 ? -7.505 -7.137 3.959 1.00 95.56 98 ALA A O 1
ATOM 738 N N . ALA A 1 99 ? -5.605 -8.142 3.389 1.00 95.94 99 ALA A N 1
ATOM 739 C CA . ALA A 1 99 ? -5.775 -9.228 4.356 1.00 95.94 99 ALA A CA 1
ATOM 740 C C . ALA A 1 99 ? -5.673 -8.759 5.824 1.00 95.94 99 ALA A C 1
ATOM 742 O O . ALA A 1 99 ? -6.196 -9.427 6.712 1.00 95.94 99 ALA A O 1
ATOM 743 N N . GLU A 1 100 ? -5.011 -7.624 6.078 1.00 97.00 100 GLU A N 1
ATOM 744 C CA . GLU A 1 100 ? -4.818 -7.050 7.420 1.00 97.00 100 GLU A CA 1
ATOM 745 C C . GLU A 1 100 ? -5.679 -5.800 7.670 1.00 97.00 100 GLU A C 1
ATOM 747 O O . GLU A 1 100 ? -5.620 -5.212 8.751 1.00 97.00 100 GLU A O 1
ATOM 752 N N . LEU A 1 101 ? -6.442 -5.358 6.668 1.00 95.69 101 LEU A N 1
ATOM 753 C CA . LEU A 1 101 ? -7.229 -4.127 6.687 1.00 95.69 101 LEU A CA 1
ATOM 754 C C . LEU A 1 101 ? -8.685 -4.443 6.359 1.00 95.69 101 LEU A C 1
ATOM 756 O O . LEU A 1 101 ? -8.966 -5.350 5.585 1.00 95.69 101 LEU A O 1
ATOM 760 N N . ASP A 1 102 ? -9.619 -3.672 6.901 1.00 94.50 102 ASP A N 1
ATOM 761 C CA . ASP A 1 102 ? -11.005 -3.760 6.441 1.00 94.50 102 ASP A CA 1
ATOM 762 C C . ASP A 1 102 ? -11.212 -3.014 5.103 1.00 94.50 102 ASP A C 1
ATOM 764 O O . ASP A 1 102 ? -10.416 -2.159 4.694 1.00 94.50 102 ASP A O 1
ATOM 768 N N . ASP A 1 103 ? -12.299 -3.341 4.398 1.00 92.94 103 ASP A N 1
ATOM 769 C CA . ASP A 1 103 ? -12.618 -2.752 3.090 1.00 92.94 103 ASP A CA 1
ATOM 770 C C . ASP A 1 103 ? -12.764 -1.222 3.137 1.00 92.94 103 ASP A C 1
ATOM 772 O O . ASP A 1 103 ? -12.480 -0.537 2.150 1.00 92.94 103 ASP A O 1
ATOM 776 N N . GLU A 1 104 ? -13.218 -0.672 4.267 1.00 94.00 104 GLU A N 1
ATOM 777 C CA . GLU A 1 104 ? -13.409 0.767 4.449 1.00 94.00 104 GLU A CA 1
ATOM 778 C C . GLU A 1 104 ? -12.064 1.486 4.582 1.00 94.00 104 GLU A C 1
ATOM 780 O O . GLU A 1 104 ? -11.854 2.522 3.945 1.00 94.00 104 GLU A O 1
ATOM 785 N N . GLN A 1 105 ? -11.122 0.916 5.332 1.00 96.00 105 GLN A N 1
ATOM 786 C CA . GLN A 1 105 ? -9.751 1.401 5.450 1.00 96.00 105 G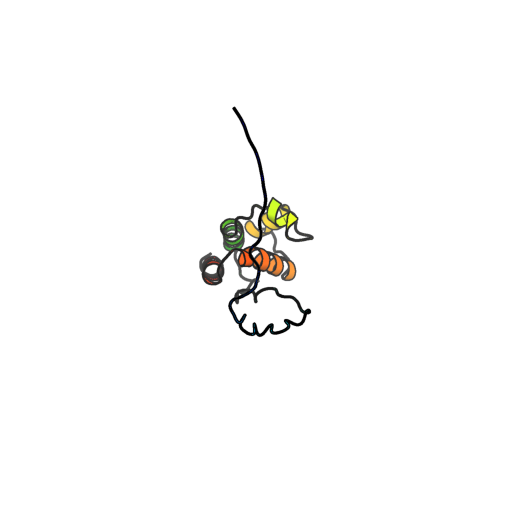LN A CA 1
ATOM 787 C C . GLN A 1 105 ? -9.045 1.383 4.099 1.00 96.00 105 GLN A C 1
ATOM 789 O O . GLN A 1 105 ? -8.448 2.389 3.710 1.00 96.00 105 GLN A O 1
ATOM 794 N N . VAL A 1 106 ? -9.133 0.271 3.359 1.00 95.94 106 VAL A N 1
ATOM 795 C CA . VAL A 1 106 ? -8.514 0.171 2.031 1.00 95.94 106 VAL A CA 1
ATOM 796 C C . VAL A 1 106 ? -9.097 1.219 1.087 1.00 95.94 106 VAL A C 1
ATOM 798 O O . VAL A 1 106 ? -8.337 1.964 0.466 1.00 95.94 106 VAL A O 1
ATOM 801 N N . ARG A 1 107 ? -10.431 1.327 1.016 1.00 94.38 107 ARG A N 1
ATOM 802 C CA . ARG A 1 107 ? -11.110 2.317 0.171 1.00 94.38 107 ARG A CA 1
ATOM 803 C C . ARG A 1 107 ? -10.708 3.743 0.542 1.00 94.38 107 ARG A C 1
ATOM 805 O O . ARG A 1 107 ? -10.292 4.501 -0.326 1.00 94.38 107 ARG A O 1
ATOM 812 N N . THR A 1 108 ? -10.747 4.082 1.828 1.00 95.44 108 THR A N 1
ATOM 813 C CA . THR A 1 108 ? -10.395 5.420 2.324 1.00 95.44 108 THR A CA 1
ATOM 814 C C . THR A 1 108 ? -8.958 5.790 1.970 1.00 95.44 108 THR A C 1
ATOM 816 O O . THR A 1 108 ? -8.700 6.895 1.501 1.00 95.44 108 THR A O 1
ATOM 819 N N . LEU A 1 109 ? -8.005 4.873 2.163 1.00 96.06 109 LEU A N 1
ATOM 820 C CA . LEU A 1 109 ? -6.598 5.140 1.864 1.00 96.06 109 LEU A CA 1
ATOM 821 C C . LEU A 1 109 ? -6.334 5.328 0.369 1.00 96.06 109 LEU A C 1
ATOM 823 O O . LEU A 1 109 ? -5.428 6.077 0.017 1.00 96.06 109 LEU A O 1
ATOM 827 N N . VAL A 1 110 ? -7.100 4.660 -0.492 1.00 95.69 110 VAL A N 1
ATOM 828 C CA . VAL A 1 110 ? -6.966 4.782 -1.947 1.00 95.69 110 VAL A CA 1
ATOM 829 C C . VAL A 1 110 ? -7.662 6.029 -2.489 1.00 95.69 110 VAL A C 1
ATOM 831 O O . VAL A 1 110 ? -7.136 6.670 -3.389 1.00 95.69 110 VAL A O 1
ATOM 834 N N . GLU A 1 111 ? -8.839 6.377 -1.973 1.00 93.69 111 GLU A N 1
ATOM 835 C CA . GLU A 1 111 ? -9.624 7.503 -2.491 1.00 93.69 111 GLU A CA 1
ATOM 836 C C . GLU A 1 111 ? -9.096 8.866 -2.029 1.00 93.69 111 GLU A C 1
ATOM 838 O O . GLU A 1 111 ? -9.265 9.862 -2.730 1.00 93.69 111 GLU A O 1
ATOM 843 N N . GLN A 1 112 ? -8.494 8.936 -0.838 1.00 94.69 112 GLN A N 1
ATOM 844 C CA . GLN A 1 112 ? -8.103 10.211 -0.224 1.00 94.69 112 GLN A CA 1
ATOM 845 C C . GLN A 1 112 ? -6.660 10.642 -0.531 1.00 94.69 112 GLN A C 1
ATOM 847 O O . GLN A 1 112 ? -6.300 11.781 -0.223 1.00 94.69 112 GLN A O 1
ATOM 852 N N . PHE A 1 113 ? -5.831 9.764 -1.104 1.00 92.38 113 PHE A N 1
ATOM 853 C CA . PHE A 1 113 ? -4.392 9.991 -1.290 1.00 92.38 113 PHE A CA 1
ATOM 854 C C . PHE A 1 113 ? -3.904 9.580 -2.671 1.00 92.38 113 PHE A C 1
ATOM 856 O O . PHE A 1 113 ? -2.955 10.230 -3.167 1.00 92.38 113 PHE A O 1
#

Mean predicted aligned error: 13.98 Å

Foldseek 3Di:
DDDDDDDDDDDDDDDDDDDPPPPPPDDDDDDPQDPQQPDDLVQQALCLLVCLCVQLVHDLVNVPVQDPPDHSVQNVCSNVVVDDDDPVVSVSSSSSSCVSPPSVVSVCSRVVD

Radius of gyration: 25.83 Å; Cα contacts (8 Å, |Δi|>4): 80; chains: 1; bounding box: 41×58×71 Å

Solvent-accessible surface area (backbone atoms only — not comparable to full-atom values): 7357 Å² total; per-residue (Å²): 138,81,88,80,90,84,82,90,88,83,87,79,89,84,86,81,84,84,75,86,73,83,72,73,78,75,75,84,82,75,86,92,65,79,82,69,68,98,62,68,77,89,72,51,29,29,58,17,54,45,49,46,34,51,72,39,69,46,52,59,69,54,46,35,75,74,36,85,99,41,49,50,68,57,54,51,29,32,43,68,63,76,42,84,71,57,70,69,59,50,50,54,51,50,49,63,27,50,75,64,42,55,67,66,57,54,50,50,42,46,76,76,74

Organism: NCBI:txid662480

pLDDT: mean 78.19, std 22.32, range [37.16, 98.12]

Nearest PDB structures (foldseek):
  7vjo-assembly1_B  TM=6.434E-01  e=1.071E+00  Pectobacterium phage ZF40
  7ezy-assembly1_B  TM=6.942E-01  e=2.456E+00  Oceanimonas smirnovii
  5jub-assembly1_B  TM=7.739E-01  e=8.769E+00  Streptococcus thermophilus LMD-9